Protein AF-H0GVF7-F1 (afdb_monomer_lite)

Secondary structure (DSSP, 8-state):
-------------------S---TTTSS-SS-TTS-SS--TTHHHHHS--HHHHHHHHHHHHHHHHHHHHHTT--TTSTTTTTHHHHHHHHHHHHTGGGG--IIIIIITT--------SPP-------EEE-TTT--EEE-

InterPro domains:
  IPR001474 GTP cyclohydrolase I [PTHR11109] (33-139)
  IPR018234 GTP cyclohydrolase I, conserved site [PS00859] (119-135)
  IPR020602 GTP cyclohydrolase I domain [PF01227] (62-140)
  IPR043133 GTP cyclohydrolase I, C-terminal/NADPH-dependent 7-cyano-7-deazaguanine reductase [G3DSA:3.30.1130.10] (110-141)
  IPR043134 GTP cyclohydrolase I, N-terminal domain [G3DSA:1.10.286.10] (47-105)

pLDDT: mean 81.63, std 20.52, range [30.66, 97.94]

Structure (mmCIF, N/CA/C/O backbone):
data_AF-H0GVF7-F1
#
_entry.id   AF-H0GVF7-F1
#
loop_
_atom_site.group_PDB
_atom_site.id
_atom_site.type_symbol
_atom_site.label_atom_id
_atom_site.label_alt_id
_atom_site.label_comp_id
_atom_site.label_asym_id
_atom_site.label_entity_id
_atom_site.label_seq_id
_atom_site.pdbx_PDB_ins_code
_atom_site.Cartn_x
_atom_site.Cartn_y
_atom_site.Cartn_z
_atom_site.occupancy
_atom_site.B_iso_or_equiv
_atom_site.auth_seq_id
_atom_site.auth_comp_id
_atom_site.auth_asym_id
_atom_site.auth_atom_id
_atom_site.pdbx_PDB_model_num
ATOM 1 N N . MET A 1 1 ? 47.601 8.086 13.147 1.00 34.19 1 MET A N 1
ATOM 2 C CA . MET A 1 1 ? 47.962 8.634 11.822 1.00 34.19 1 MET A CA 1
ATOM 3 C C . MET A 1 1 ? 47.363 7.675 10.801 1.00 34.19 1 MET A C 1
ATOM 5 O O . MET A 1 1 ? 47.801 6.540 10.755 1.00 34.19 1 MET A O 1
ATOM 9 N N . HIS A 1 2 ? 46.113 7.910 10.392 1.00 35.09 2 HIS A N 1
ATOM 10 C CA . HIS A 1 2 ? 45.770 8.497 9.084 1.00 35.09 2 HIS A CA 1
ATOM 11 C C . HIS A 1 2 ? 46.436 7.753 7.917 1.00 35.09 2 HIS A C 1
ATOM 13 O O . HIS A 1 2 ? 47.624 7.954 7.699 1.00 35.09 2 HIS A O 1
ATOM 19 N N . ASN A 1 3 ? 45.672 6.960 7.157 1.00 30.66 3 ASN A N 1
ATOM 20 C CA . ASN A 1 3 ? 45.307 7.391 5.806 1.00 30.66 3 ASN A CA 1
ATOM 21 C C . ASN A 1 3 ? 44.176 6.527 5.222 1.00 30.66 3 ASN A C 1
ATOM 23 O O . ASN A 1 3 ? 44.348 5.342 4.955 1.00 30.66 3 ASN A O 1
ATOM 27 N N . ILE A 1 4 ? 43.019 7.161 5.050 1.00 47.56 4 ILE A N 1
ATOM 28 C CA . ILE A 1 4 ? 41.916 6.716 4.201 1.00 47.56 4 ILE A CA 1
ATOM 29 C C . ILE A 1 4 ? 42.246 7.273 2.814 1.00 47.56 4 ILE A C 1
ATOM 31 O O . ILE A 1 4 ? 42.409 8.482 2.678 1.00 47.56 4 ILE A O 1
ATOM 35 N N . GLN A 1 5 ? 42.379 6.420 1.803 1.00 36.47 5 GLN A N 1
ATOM 36 C CA . GLN A 1 5 ? 42.601 6.851 0.420 1.00 36.47 5 GLN A CA 1
ATOM 37 C C . GLN A 1 5 ? 41.822 5.874 -0.468 1.00 36.47 5 GLN A C 1
ATOM 39 O O . GLN A 1 5 ? 42.205 4.722 -0.623 1.00 36.47 5 GLN A O 1
ATOM 44 N N . LEU A 1 6 ? 40.548 6.189 -0.698 1.00 35.53 6 LEU A N 1
ATOM 45 C CA . LEU A 1 6 ? 40.015 6.979 -1.817 1.00 35.53 6 LEU A CA 1
ATOM 46 C C . LEU A 1 6 ? 39.496 6.012 -2.881 1.00 35.53 6 LEU A C 1
ATOM 48 O O . LEU A 1 6 ? 40.230 5.510 -3.727 1.00 35.53 6 LEU A O 1
ATOM 52 N N . VAL A 1 7 ? 38.198 5.742 -2.751 1.00 39.84 7 VAL A N 1
ATOM 53 C CA . VAL A 1 7 ? 37.327 5.214 -3.799 1.00 39.84 7 VAL A CA 1
ATOM 54 C C . VAL A 1 7 ? 37.613 6.048 -5.044 1.00 39.84 7 VAL A C 1
ATOM 56 O O . VAL A 1 7 ? 37.420 7.263 -5.020 1.00 39.84 7 VAL A O 1
ATOM 59 N N . GLN A 1 8 ? 38.190 5.427 -6.069 1.00 34.06 8 GLN A N 1
ATOM 60 C CA . GLN A 1 8 ? 38.528 6.112 -7.308 1.00 34.06 8 GLN A CA 1
ATOM 61 C C . GLN A 1 8 ? 37.241 6.680 -7.911 1.00 34.06 8 GLN A C 1
ATOM 63 O O . GLN A 1 8 ? 36.270 5.953 -8.127 1.00 34.06 8 GLN A O 1
ATOM 68 N N . GLU A 1 9 ? 37.233 7.996 -8.115 1.00 35.41 9 GLU A N 1
ATOM 69 C CA . GLU A 1 9 ? 36.187 8.718 -8.826 1.00 35.41 9 GLU A CA 1
ATOM 70 C C . GLU A 1 9 ? 36.051 8.123 -10.228 1.00 35.41 9 GLU A C 1
ATOM 72 O O . GLU A 1 9 ? 36.930 8.262 -11.076 1.00 35.41 9 GLU A O 1
ATOM 77 N N . ILE A 1 10 ? 34.938 7.432 -10.466 1.00 38.03 10 ILE A N 1
ATOM 78 C CA . ILE A 1 10 ? 34.496 7.099 -11.815 1.00 38.03 10 ILE A CA 1
ATOM 79 C C . ILE A 1 10 ? 34.101 8.433 -12.453 1.00 38.03 10 ILE A C 1
ATOM 81 O O . ILE A 1 10 ? 33.015 8.955 -12.183 1.00 38.03 10 ILE A O 1
ATOM 85 N N . GLU A 1 11 ? 34.999 9.005 -13.258 1.00 32.53 11 GLU A N 1
ATOM 86 C CA . GLU A 1 11 ? 34.716 10.138 -14.141 1.00 32.53 11 GLU A CA 1
ATOM 87 C C . GLU A 1 11 ? 33.639 9.726 -15.151 1.00 32.53 11 GLU A C 1
ATOM 89 O O . GLU A 1 11 ? 33.917 9.263 -16.261 1.00 32.53 11 GLU A O 1
ATOM 94 N N . ARG A 1 12 ? 32.373 9.891 -14.754 1.00 38.31 12 ARG A N 1
ATOM 95 C CA . ARG A 1 12 ? 31.232 9.838 -15.665 1.00 38.31 12 ARG A CA 1
ATOM 96 C C . ARG A 1 12 ? 31.348 11.040 -16.593 1.00 38.31 12 ARG A C 1
ATOM 98 O O . ARG A 1 12 ? 30.879 12.127 -16.262 1.00 38.31 12 ARG A O 1
ATOM 105 N N . HIS A 1 13 ? 32.014 10.842 -17.728 1.00 38.16 13 HIS A N 1
ATOM 106 C CA . HIS A 1 13 ? 31.930 11.753 -18.861 1.00 38.16 13 HIS A CA 1
ATOM 107 C C . HIS A 1 13 ? 30.450 12.049 -19.113 1.00 38.16 13 HIS A C 1
ATOM 109 O O . HIS A 1 13 ? 29.628 11.131 -19.122 1.00 38.16 13 HIS A O 1
ATOM 115 N N . GLU A 1 14 ? 30.119 13.336 -19.197 1.00 42.75 14 GLU A N 1
ATOM 116 C CA . GLU A 1 14 ? 28.759 13.865 -19.172 1.00 42.75 14 GLU A CA 1
ATOM 117 C C . GLU A 1 14 ? 27.820 13.088 -20.105 1.00 42.75 14 GLU A C 1
ATOM 119 O O . GLU A 1 14 ? 27.822 13.263 -21.322 1.00 42.75 14 GLU A O 1
ATOM 124 N N . THR A 1 15 ? 26.985 12.223 -19.526 1.00 43.34 15 THR A N 1
ATOM 125 C CA . THR A 1 15 ? 25.853 11.632 -20.243 1.00 43.34 15 THR A CA 1
ATOM 126 C C . THR A 1 15 ? 24.968 12.778 -20.744 1.00 43.34 15 THR A C 1
ATOM 128 O O . THR A 1 15 ? 24.535 13.597 -19.925 1.00 43.34 15 THR A O 1
ATOM 131 N N . PRO A 1 16 ? 24.649 12.860 -22.047 1.00 39.44 16 PRO A N 1
ATOM 132 C CA . PRO A 1 16 ? 23.888 13.963 -22.617 1.00 39.44 16 PRO A CA 1
ATOM 133 C C . PRO A 1 16 ? 22.396 13.765 -22.323 1.00 39.44 16 PRO A C 1
ATOM 135 O O . PRO A 1 16 ? 21.594 13.494 -23.209 1.00 39.44 16 PRO A O 1
ATOM 138 N N . LEU A 1 17 ? 22.001 13.865 -21.055 1.00 45.50 17 LEU A N 1
ATOM 139 C CA . LEU A 1 17 ? 20.602 13.749 -20.629 1.00 45.50 17 LEU A CA 1
ATOM 140 C C . LEU A 1 17 ? 19.946 15.109 -20.367 1.00 45.50 17 LEU A C 1
ATOM 142 O O . LEU A 1 17 ? 18.889 15.176 -19.742 1.00 45.50 17 LEU A O 1
ATOM 146 N N . ASN A 1 18 ? 20.520 16.203 -20.875 1.00 47.12 18 ASN A N 1
ATOM 147 C CA . ASN A 1 18 ? 19.950 17.541 -20.717 1.00 47.12 18 ASN A CA 1
ATOM 148 C C . ASN A 1 18 ? 19.150 17.973 -21.959 1.00 47.12 18 ASN A C 1
ATOM 150 O O . ASN A 1 18 ? 19.494 18.926 -22.649 1.00 47.12 18 ASN A O 1
ATOM 154 N N . ILE A 1 19 ? 18.090 17.219 -22.273 1.00 46.59 19 ILE A N 1
ATOM 155 C CA . ILE A 1 19 ? 17.174 17.488 -23.405 1.00 46.59 19 ILE A CA 1
ATOM 156 C C . ILE A 1 19 ? 15.836 18.083 -22.926 1.00 46.59 19 ILE A C 1
ATOM 158 O O . ILE A 1 19 ? 14.949 18.371 -23.728 1.00 46.59 19 ILE A O 1
ATOM 162 N N . ARG A 1 20 ? 15.642 18.243 -21.609 1.00 46.66 20 ARG A N 1
ATOM 163 C CA . ARG A 1 20 ? 14.378 18.716 -21.028 1.00 46.66 20 ARG A CA 1
ATOM 164 C C . ARG A 1 20 ? 14.494 20.190 -20.625 1.00 46.66 20 ARG A C 1
ATOM 166 O O . ARG A 1 20 ? 15.497 20.559 -20.020 1.00 46.66 20 ARG A O 1
ATOM 173 N N . PRO A 1 21 ? 13.491 21.036 -20.925 1.00 43.50 21 PRO A N 1
ATOM 174 C CA . PRO A 1 21 ? 13.477 22.413 -20.448 1.00 43.50 21 PRO A CA 1
ATOM 175 C C . PRO A 1 21 ? 13.524 22.438 -18.919 1.00 43.50 21 PRO A C 1
ATOM 177 O O . PRO A 1 21 ? 12.853 21.639 -18.262 1.00 43.50 21 PRO A O 1
ATOM 180 N N . THR A 1 22 ? 14.321 23.357 -18.369 1.00 47.47 22 THR A N 1
ATOM 181 C CA . THR A 1 22 ? 14.550 23.489 -16.930 1.00 47.47 22 THR A CA 1
ATOM 182 C C . THR A 1 22 ? 13.225 23.687 -16.201 1.00 47.47 22 THR A C 1
ATOM 184 O O . THR A 1 22 ? 12.563 24.715 -16.322 1.00 47.47 22 THR A O 1
ATOM 187 N N . SER A 1 23 ? 12.841 22.672 -15.445 1.00 54.09 23 SER A N 1
ATOM 188 C CA . SER A 1 23 ? 11.663 22.611 -14.598 1.00 54.09 23 SER A CA 1
ATOM 189 C C . SER A 1 23 ? 12.136 22.430 -13.152 1.00 54.09 23 SER A C 1
ATOM 191 O O . SER A 1 23 ? 13.211 21.867 -12.931 1.00 54.09 23 SER A O 1
ATOM 193 N N . PRO A 1 24 ? 11.371 22.850 -12.130 1.00 52.81 24 PRO A N 1
ATOM 194 C CA . PRO A 1 24 ? 11.697 22.520 -10.740 1.00 52.81 24 PRO A CA 1
ATOM 195 C C . PRO A 1 24 ? 11.876 21.003 -10.506 1.00 52.81 24 PRO A C 1
ATOM 197 O O . PRO A 1 24 ? 12.559 20.612 -9.565 1.00 52.81 24 PRO A O 1
ATOM 200 N N . TYR A 1 25 ? 11.354 20.154 -11.402 1.00 49.03 25 TYR A N 1
ATOM 201 C CA . TYR A 1 25 ? 11.523 18.695 -11.404 1.00 49.03 25 TYR A CA 1
ATOM 202 C C . TYR A 1 25 ? 12.783 18.181 -12.134 1.00 49.03 25 TYR A C 1
ATOM 204 O O . TYR A 1 25 ? 13.056 16.986 -12.088 1.00 49.03 25 TYR A O 1
ATOM 212 N N . THR A 1 26 ? 13.545 19.040 -12.823 1.00 53.62 26 THR A N 1
ATOM 213 C CA . THR A 1 26 ? 14.803 18.675 -13.515 1.00 53.62 26 THR A CA 1
ATOM 214 C C . THR A 1 26 ? 16.055 19.189 -12.802 1.00 53.62 26 THR A C 1
ATOM 216 O O . THR A 1 26 ? 17.159 18.919 -13.260 1.00 53.62 26 THR A O 1
ATOM 219 N N . LEU A 1 27 ? 15.906 19.955 -11.713 1.00 55.94 27 LEU A N 1
ATOM 220 C CA . LEU A 1 27 ? 17.037 20.462 -10.921 1.00 55.94 27 LEU A CA 1
ATOM 221 C C . LEU A 1 27 ? 17.613 19.408 -9.967 1.00 55.94 27 LEU A C 1
ATOM 223 O O . LEU A 1 27 ? 18.784 19.496 -9.607 1.00 55.94 27 LEU A O 1
ATOM 227 N N . ASN A 1 28 ? 16.814 18.406 -9.596 1.00 57.69 28 ASN A N 1
ATOM 228 C CA . ASN A 1 28 ? 17.235 17.314 -8.728 1.00 57.69 28 ASN A CA 1
ATOM 229 C C . ASN A 1 28 ? 17.340 16.006 -9.524 1.00 57.69 28 ASN A C 1
ATOM 231 O O . ASN A 1 28 ? 16.501 15.756 -10.397 1.00 57.69 28 ASN A O 1
ATOM 235 N N . PRO A 1 29 ? 18.347 15.162 -9.237 1.00 65.06 29 PRO A N 1
ATOM 236 C CA . PRO A 1 29 ? 18.421 13.837 -9.830 1.00 65.06 29 PRO A CA 1
ATOM 237 C C . PRO A 1 29 ? 17.159 13.032 -9.455 1.00 65.06 29 PRO A C 1
ATOM 239 O O . PRO A 1 29 ? 16.703 13.127 -8.316 1.00 65.06 29 PRO A O 1
ATOM 242 N N . PRO A 1 30 ? 16.587 12.228 -10.375 1.00 66.88 30 PRO A N 1
ATOM 243 C CA . PRO A 1 30 ? 15.379 11.439 -10.101 1.00 66.88 30 PRO A CA 1
ATOM 244 C C . PRO A 1 30 ? 15.529 10.427 -8.958 1.00 66.88 30 PRO A C 1
ATOM 246 O O . PRO A 1 30 ? 14.531 9.992 -8.388 1.00 66.88 30 PRO A O 1
ATOM 249 N N . VAL A 1 31 ? 16.769 10.039 -8.658 1.00 74.31 31 VAL A N 1
ATOM 250 C CA . VAL A 1 31 ? 17.149 9.159 -7.554 1.00 74.31 31 VAL A CA 1
ATOM 251 C C . VAL A 1 31 ? 18.124 9.937 -6.679 1.00 74.31 31 VAL A C 1
ATOM 253 O O . VAL A 1 31 ? 19.120 10.471 -7.177 1.00 74.31 31 VAL A O 1
ATOM 256 N N . GLU A 1 32 ? 17.813 10.042 -5.391 1.00 74.81 32 GLU A N 1
ATOM 257 C CA . GLU A 1 32 ? 18.693 10.649 -4.399 1.00 74.81 32 GLU A CA 1
ATOM 258 C C . GLU A 1 32 ? 19.940 9.777 -4.176 1.00 74.81 32 GLU A C 1
ATOM 260 O O . GLU A 1 32 ? 20.025 8.628 -4.608 1.00 74.81 32 GLU A O 1
ATOM 265 N N . ARG A 1 33 ? 20.963 10.334 -3.515 1.00 74.50 33 ARG A N 1
ATOM 266 C CA . ARG A 1 33 ? 22.255 9.646 -3.307 1.00 74.50 33 ARG A CA 1
ATOM 267 C C . ARG A 1 33 ? 22.151 8.357 -2.493 1.00 74.50 33 ARG A C 1
ATOM 269 O O . ARG A 1 33 ? 23.073 7.554 -2.519 1.00 74.50 33 ARG A O 1
ATOM 276 N N . ASP A 1 34 ? 21.073 8.208 -1.749 1.00 77.00 34 ASP A N 1
ATOM 277 C CA . ASP A 1 34 ? 20.759 7.044 -0.932 1.00 77.00 34 ASP A CA 1
ATOM 278 C C . ASP A 1 34 ? 19.913 6.002 -1.669 1.00 77.00 34 ASP A C 1
ATOM 280 O O . ASP A 1 34 ? 19.556 5.000 -1.067 1.00 77.00 34 ASP A O 1
ATOM 284 N N . GLY A 1 35 ? 19.592 6.216 -2.949 1.00 82.25 35 GLY A N 1
ATOM 285 C CA . GLY A 1 35 ? 18.855 5.265 -3.777 1.00 82.25 35 GLY A CA 1
ATOM 286 C C . GLY A 1 35 ? 17.330 5.384 -3.710 1.00 82.25 35 GLY A C 1
ATOM 287 O O . GLY A 1 35 ? 16.647 4.677 -4.457 1.00 82.25 35 GLY A O 1
ATOM 288 N N . PHE A 1 36 ? 16.771 6.288 -2.897 1.00 84.50 36 PHE A N 1
ATOM 289 C CA . PHE A 1 36 ? 15.331 6.563 -2.899 1.00 84.50 36 PHE A CA 1
ATOM 290 C C . PHE A 1 36 ? 14.954 7.550 -4.011 1.00 84.50 36 PHE A C 1
ATOM 292 O O . PHE A 1 36 ? 15.689 8.486 -4.323 1.00 84.50 36 PHE A O 1
ATOM 299 N N . SER A 1 37 ? 13.780 7.365 -4.617 1.00 80.62 37 SER A N 1
ATOM 300 C CA . SER A 1 37 ? 13.247 8.288 -5.627 1.00 80.62 37 SER A CA 1
ATOM 301 C C . SER A 1 37 ? 12.086 9.079 -5.052 1.00 80.62 37 SER A C 1
ATOM 303 O O . SER A 1 37 ? 11.079 8.489 -4.668 1.00 80.62 37 SER A O 1
ATOM 305 N N . TRP A 1 38 ? 12.242 10.405 -4.989 1.00 76.56 38 TRP A N 1
ATOM 306 C CA . TRP A 1 38 ? 11.234 11.342 -4.475 1.00 76.56 38 TRP A CA 1
ATOM 307 C C . TRP A 1 38 ? 10.566 10.854 -3.174 1.00 76.56 38 TRP A C 1
ATOM 309 O O . TRP A 1 38 ? 9.343 10.677 -3.135 1.00 76.56 38 TRP A O 1
ATOM 319 N N . PRO A 1 39 ? 11.352 10.590 -2.111 1.00 81.31 39 PRO A N 1
ATOM 320 C CA . PRO A 1 39 ? 10.828 10.011 -0.884 1.00 81.31 39 PRO A CA 1
ATOM 321 C C . PRO A 1 39 ? 9.759 10.915 -0.257 1.00 81.31 39 PRO A C 1
ATOM 323 O O . PRO A 1 39 ? 9.922 12.129 -0.128 1.00 81.31 39 PRO A O 1
ATOM 326 N N . SER A 1 40 ? 8.656 10.306 0.178 1.00 84.25 40 SER A N 1
ATOM 327 C CA . SER A 1 40 ? 7.652 10.985 1.000 1.00 84.25 40 SER A CA 1
ATOM 328 C C . SER A 1 40 ? 8.182 11.226 2.419 1.00 84.25 40 SER A C 1
ATOM 330 O O . SER A 1 40 ? 9.122 10.561 2.859 1.00 84.25 40 SER A O 1
ATOM 332 N N . VAL A 1 41 ? 7.538 12.125 3.172 1.00 87.19 41 VAL A N 1
ATOM 333 C CA . VAL A 1 41 ? 7.957 12.528 4.533 1.00 87.19 41 VAL A CA 1
ATOM 334 C C . VAL A 1 41 ? 8.225 11.331 5.458 1.00 87.19 41 VAL A C 1
ATOM 336 O O . VAL A 1 41 ? 9.187 11.350 6.217 1.00 87.19 41 VAL A O 1
ATOM 339 N N . GLY A 1 42 ? 7.410 10.276 5.368 1.00 87.56 42 GLY A N 1
ATOM 340 C CA . GLY A 1 42 ? 7.533 9.080 6.205 1.00 87.56 42 GLY A CA 1
ATOM 341 C C . GLY A 1 42 ? 8.357 7.944 5.597 1.00 87.56 42 GLY A C 1
ATOM 342 O O . GLY A 1 42 ? 8.431 6.886 6.205 1.00 87.56 42 GLY A O 1
ATOM 343 N N . THR A 1 43 ? 8.943 8.109 4.406 1.00 88.50 43 THR A N 1
ATOM 344 C CA . THR A 1 43 ? 9.617 7.012 3.682 1.00 88.50 43 THR A CA 1
ATOM 345 C C . THR A 1 43 ? 10.768 6.416 4.482 1.00 88.50 43 THR A C 1
ATOM 347 O O . THR A 1 43 ? 10.838 5.203 4.637 1.00 88.50 43 THR A O 1
ATOM 350 N N . ARG A 1 44 ? 11.634 7.273 5.029 1.00 88.12 44 ARG A N 1
ATOM 351 C CA . ARG A 1 44 ? 12.832 6.854 5.771 1.00 88.12 44 ARG A CA 1
ATOM 352 C C . ARG A 1 44 ? 12.471 6.183 7.091 1.00 88.12 44 ARG A C 1
ATOM 354 O O . ARG A 1 44 ? 12.943 5.091 7.360 1.00 88.12 44 ARG A O 1
ATOM 361 N N . GLU A 1 45 ? 11.550 6.791 7.841 1.00 90.31 45 GLU A N 1
ATOM 362 C CA . GLU A 1 45 ? 11.016 6.211 9.078 1.00 90.31 45 GLU A CA 1
ATOM 363 C C . GLU A 1 45 ? 10.432 4.820 8.820 1.00 90.31 45 GLU A C 1
ATOM 365 O O . GLU A 1 45 ? 10.725 3.887 9.551 1.00 90.31 45 GLU A O 1
ATOM 370 N N . ARG A 1 46 ? 9.649 4.660 7.745 1.00 90.94 46 ARG A N 1
ATOM 371 C CA . ARG A 1 46 ? 9.076 3.362 7.382 1.00 90.94 46 ARG A CA 1
ATOM 372 C C . ARG A 1 46 ? 10.139 2.377 6.896 1.00 90.94 46 ARG A C 1
ATOM 374 O O . ARG A 1 46 ? 9.954 1.186 7.077 1.00 90.94 46 ARG A O 1
ATOM 381 N N . ALA A 1 47 ? 11.186 2.822 6.206 1.00 88.75 47 ALA A N 1
ATOM 382 C CA . ALA A 1 47 ? 12.224 1.932 5.681 1.00 88.75 47 ALA A CA 1
ATOM 383 C C . ALA A 1 47 ? 13.117 1.359 6.794 1.00 88.75 47 ALA A C 1
ATOM 385 O O . ALA A 1 47 ? 13.607 0.240 6.673 1.00 88.75 47 ALA A O 1
ATOM 386 N N . GLU A 1 48 ? 13.300 2.117 7.874 1.00 90.19 48 GLU A N 1
ATOM 387 C CA . GLU A 1 48 ? 14.124 1.749 9.030 1.00 90.19 48 GLU A CA 1
ATOM 388 C C . GLU A 1 48 ? 13.294 1.196 10.206 1.00 90.19 48 GLU A C 1
ATOM 390 O O . GLU A 1 48 ? 13.851 0.927 11.271 1.00 90.19 48 GLU A O 1
ATOM 395 N N . GLU A 1 49 ? 11.975 1.026 10.035 1.00 92.94 49 GLU A N 1
ATOM 396 C CA . GLU A 1 49 ? 11.078 0.608 11.118 1.00 92.94 49 GLU A CA 1
ATOM 397 C C . GLU A 1 49 ? 11.357 -0.826 11.586 1.00 92.94 49 GLU A C 1
ATOM 399 O O . GLU A 1 49 ? 11.652 -1.737 10.809 1.00 92.94 49 GLU A O 1
ATOM 404 N N . THR A 1 50 ? 11.241 -1.036 12.892 1.00 95.75 50 THR A N 1
ATOM 405 C CA . THR A 1 50 ? 11.333 -2.357 13.512 1.00 95.75 50 THR A CA 1
ATOM 406 C C . THR A 1 50 ? 10.033 -3.144 13.337 1.00 95.75 50 THR A C 1
ATOM 408 O O . THR A 1 50 ? 8.953 -2.578 13.161 1.00 95.75 50 THR A O 1
ATOM 411 N N . GLU A 1 51 ? 10.097 -4.473 13.474 1.00 93.88 51 GLU A N 1
ATOM 412 C CA . GLU A 1 51 ? 8.901 -5.331 13.402 1.00 93.88 51 GLU A CA 1
ATOM 413 C C . GLU A 1 51 ? 7.819 -4.949 14.428 1.00 93.88 51 GLU A C 1
ATOM 415 O O . GLU A 1 51 ? 6.632 -5.200 14.212 1.00 93.88 51 GLU A O 1
ATOM 420 N N . GLU A 1 52 ? 8.212 -4.383 15.571 1.00 95.88 52 GLU A N 1
ATOM 421 C CA . GLU A 1 52 ? 7.260 -3.945 16.591 1.00 95.88 52 GLU A CA 1
ATOM 422 C C . GLU A 1 52 ? 6.568 -2.640 16.183 1.00 95.88 52 GLU A C 1
ATOM 424 O O . GLU A 1 52 ? 5.344 -2.545 16.262 1.00 95.88 52 GLU A O 1
ATOM 429 N N . GLU A 1 53 ? 7.314 -1.675 15.643 1.00 95.06 53 GLU A N 1
ATOM 430 C CA . GLU A 1 53 ? 6.758 -0.423 15.115 1.00 95.06 53 GLU A CA 1
ATOM 431 C C . GLU A 1 53 ? 5.814 -0.673 13.930 1.00 95.06 53 GLU A C 1
ATOM 433 O O . GLU A 1 53 ? 4.749 -0.047 13.840 1.00 95.06 53 GLU A O 1
ATOM 438 N N . GLU A 1 54 ? 6.142 -1.638 13.064 1.00 94.00 54 GLU A N 1
ATOM 439 C CA . GLU A 1 54 ? 5.258 -2.083 11.985 1.00 94.00 54 GLU A CA 1
ATOM 440 C C . GLU A 1 54 ? 3.946 -2.654 12.550 1.00 94.00 54 GLU A C 1
ATOM 442 O O . GLU A 1 54 ? 2.851 -2.273 12.116 1.00 94.00 54 GLU A O 1
ATOM 447 N N . LYS A 1 55 ? 4.018 -3.535 13.559 1.00 96.19 55 LYS A N 1
ATOM 448 C CA . LYS A 1 55 ? 2.820 -4.092 14.211 1.00 96.19 55 LYS A CA 1
ATOM 449 C C . LYS A 1 55 ? 1.970 -2.996 14.832 1.00 96.19 55 LYS A C 1
ATOM 451 O O . LYS A 1 55 ? 0.753 -2.996 14.634 1.00 96.19 55 LYS A O 1
ATOM 456 N N . GLU A 1 56 ? 2.574 -2.050 15.540 1.00 96.94 56 GLU A N 1
ATOM 457 C CA . GLU A 1 56 ? 1.851 -0.916 16.106 1.00 96.94 56 GLU A CA 1
ATOM 458 C C . GLU A 1 56 ? 1.180 -0.072 15.015 1.00 96.94 56 GLU A C 1
ATOM 460 O O . GLU A 1 56 ? 0.019 0.321 15.160 1.00 96.94 56 GLU A O 1
ATOM 465 N N . ARG A 1 57 ? 1.859 0.170 13.887 1.00 95.44 57 ARG A N 1
ATOM 466 C CA . ARG A 1 57 ? 1.291 0.870 12.727 1.00 95.44 57 ARG A CA 1
ATOM 467 C C . ARG A 1 57 ? 0.085 0.123 12.164 1.00 95.44 57 ARG A C 1
ATOM 469 O O . ARG A 1 57 ? -0.955 0.742 11.931 1.00 95.44 57 ARG A O 1
ATOM 476 N N . ILE A 1 58 ? 0.183 -1.198 12.010 1.00 97.44 58 ILE A N 1
ATOM 477 C CA . ILE A 1 58 ? -0.934 -2.053 11.588 1.00 97.44 58 ILE A CA 1
ATOM 478 C C . ILE A 1 58 ? -2.107 -1.918 12.561 1.00 97.44 58 ILE A C 1
ATOM 480 O O . ILE A 1 58 ? -3.245 -1.782 12.110 1.00 97.44 58 ILE A O 1
ATOM 484 N N . GLN A 1 59 ? -1.862 -1.908 13.874 1.00 97.50 59 GLN A N 1
ATOM 485 C CA . GLN A 1 59 ? -2.923 -1.724 14.870 1.00 97.50 59 GLN A CA 1
ATOM 486 C C . GLN A 1 59 ? -3.579 -0.344 14.764 1.00 97.50 59 GLN A C 1
ATOM 488 O O . GLN A 1 59 ? -4.808 -0.254 14.766 1.00 97.50 59 GLN A O 1
ATOM 493 N N . ARG A 1 60 ? -2.792 0.726 14.585 1.00 97.88 60 ARG A N 1
ATOM 494 C CA . ARG A 1 60 ? -3.318 2.088 14.384 1.00 97.88 60 ARG A CA 1
ATOM 495 C C . ARG A 1 60 ? -4.218 2.173 13.148 1.00 97.88 60 ARG A C 1
ATOM 497 O O . ARG A 1 60 ? -5.332 2.686 13.241 1.00 97.88 60 ARG A O 1
ATOM 504 N N . ILE A 1 61 ? -3.777 1.625 12.013 1.00 97.69 61 ILE A N 1
ATOM 505 C CA . ILE A 1 61 ? -4.575 1.602 10.775 1.00 97.69 61 ILE A CA 1
ATOM 506 C C . ILE A 1 61 ? -5.832 0.744 10.966 1.00 97.69 61 ILE A C 1
ATOM 508 O O . ILE A 1 61 ? -6.924 1.173 10.607 1.00 97.69 61 ILE A O 1
ATOM 512 N N . SER A 1 62 ? -5.707 -0.433 11.582 1.00 97.75 62 SER A N 1
ATOM 513 C CA . SER A 1 62 ? -6.845 -1.319 11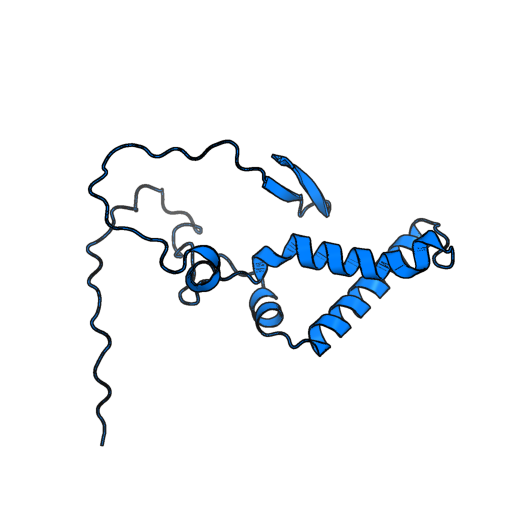.862 1.00 97.75 62 SER A CA 1
ATOM 514 C C . SER A 1 62 ? -7.904 -0.618 12.719 1.00 97.75 62 SER A C 1
ATOM 516 O O . SER A 1 62 ? -9.095 -0.712 12.428 1.00 97.75 62 SER A O 1
ATOM 518 N N . GLY A 1 63 ? -7.489 0.148 13.732 1.00 97.62 63 GLY A N 1
ATOM 519 C CA . GLY A 1 63 ? -8.391 0.981 14.527 1.00 97.62 63 GLY A CA 1
ATOM 520 C C . GLY A 1 63 ? -9.159 1.992 13.672 1.00 97.62 63 GLY A C 1
ATOM 521 O O . GLY A 1 63 ? -10.382 2.068 13.769 1.00 97.62 63 GLY A O 1
ATOM 522 N N . ALA A 1 64 ? -8.469 2.700 12.774 1.00 97.88 64 ALA A N 1
ATOM 523 C CA . ALA A 1 64 ? -9.099 3.658 11.865 1.00 97.88 64 ALA A CA 1
ATOM 524 C C . ALA A 1 64 ? -10.102 2.994 10.903 1.00 97.88 64 ALA A C 1
ATOM 526 O O . ALA A 1 64 ? -11.196 3.516 10.695 1.00 97.88 64 ALA A O 1
ATOM 527 N N . ILE A 1 65 ? -9.777 1.816 10.361 1.00 97.38 65 ILE A N 1
ATOM 528 C CA . ILE A 1 65 ? -10.690 1.068 9.484 1.00 97.38 65 ILE A CA 1
ATOM 529 C C . ILE A 1 65 ? -11.914 0.571 10.241 1.00 97.38 65 ILE A C 1
ATOM 531 O O . ILE A 1 65 ? -13.021 0.631 9.715 1.00 97.38 65 ILE A O 1
ATOM 535 N N . LYS A 1 66 ? -11.750 0.133 11.491 1.00 97.12 66 LYS A N 1
ATOM 536 C CA . LYS A 1 66 ? -12.888 -0.234 12.337 1.00 97.12 66 LYS A CA 1
ATOM 537 C C . LYS A 1 66 ? -13.834 0.954 12.548 1.00 97.12 66 LYS A C 1
ATOM 539 O O . LYS A 1 66 ? -15.050 0.772 12.473 1.00 97.12 66 LYS A O 1
ATOM 544 N N . THR A 1 67 ? -13.290 2.155 12.750 1.00 97.81 67 THR A N 1
ATOM 545 C CA . THR A 1 67 ? -14.086 3.389 12.823 1.00 97.81 67 THR A CA 1
ATOM 546 C C . THR A 1 67 ? -14.829 3.634 11.515 1.00 97.81 67 THR A C 1
ATOM 548 O O . THR A 1 67 ? -16.041 3.793 11.539 1.00 97.81 67 THR A O 1
ATOM 551 N N . ILE A 1 68 ? -14.143 3.572 10.370 1.00 97.62 68 ILE A N 1
ATOM 552 C CA . ILE A 1 68 ? -14.771 3.771 9.054 1.00 97.62 68 ILE A CA 1
ATOM 553 C C . ILE A 1 68 ? -15.912 2.772 8.821 1.00 97.62 68 ILE A C 1
ATOM 555 O O . ILE A 1 68 ? -16.997 3.184 8.434 1.00 97.62 68 ILE A O 1
ATOM 559 N N . LEU A 1 69 ? -15.711 1.480 9.098 1.00 97.06 69 LEU A N 1
ATOM 560 C CA . LEU A 1 69 ? -16.766 0.466 8.966 1.00 97.06 69 LEU A CA 1
ATOM 561 C C . LEU A 1 69 ? -17.985 0.793 9.841 1.00 97.06 69 LEU A C 1
ATOM 563 O O . LEU A 1 69 ? -19.117 0.707 9.374 1.00 97.06 69 LEU A O 1
ATOM 567 N N . THR A 1 70 ? -17.753 1.223 11.081 1.00 97.25 70 THR A N 1
ATOM 568 C CA . THR A 1 70 ? -18.833 1.630 11.992 1.00 97.25 70 THR A CA 1
ATOM 569 C C . THR A 1 70 ? -19.625 2.815 11.423 1.00 97.25 70 THR A C 1
ATOM 571 O O . THR A 1 70 ? -20.852 2.771 11.398 1.00 97.25 70 THR A O 1
ATOM 574 N N . GLU A 1 71 ? -18.945 3.838 10.896 1.00 97.94 71 GLU A N 1
ATOM 575 C CA . GLU A 1 71 ? -19.585 5.023 10.298 1.00 97.94 71 GLU A CA 1
ATOM 576 C C . GLU A 1 71 ? -20.306 4.720 8.973 1.00 97.94 71 GLU A C 1
ATOM 578 O O . GLU A 1 71 ? -21.251 5.413 8.600 1.00 97.94 71 GLU A O 1
ATOM 583 N N . LEU A 1 72 ? -19.910 3.654 8.271 1.00 97.31 72 LEU A N 1
ATOM 584 C CA . LEU A 1 72 ? -20.629 3.136 7.102 1.00 97.31 72 LEU A CA 1
ATOM 585 C C . LEU A 1 72 ? -21.910 2.365 7.477 1.00 97.31 72 LEU A C 1
ATOM 587 O O . LEU A 1 72 ? -22.667 1.978 6.587 1.00 97.31 72 LEU A O 1
ATOM 591 N N . GLY A 1 73 ? -22.166 2.147 8.772 1.00 96.75 73 GLY A N 1
ATOM 592 C CA . GLY A 1 73 ? -23.319 1.397 9.273 1.00 96.75 73 GLY A CA 1
ATOM 593 C C . GLY A 1 73 ? -23.121 -0.121 9.294 1.00 96.75 73 GLY A C 1
ATOM 594 O O . GLY A 1 73 ? -24.104 -0.859 9.351 1.00 96.75 73 GLY A O 1
ATOM 595 N N . GLU A 1 74 ? -21.876 -0.601 9.236 1.00 96.81 74 GLU A N 1
ATOM 596 C CA . GLU A 1 74 ? -21.553 -2.029 9.294 1.00 96.81 74 GLU A CA 1
ATOM 597 C C . GLU A 1 74 ? -21.443 -2.560 10.733 1.00 96.81 74 GLU A C 1
ATOM 599 O O . GLU A 1 74 ? -20.999 -1.863 11.648 1.00 96.81 74 GLU A O 1
ATOM 604 N N . ASP A 1 75 ? -21.779 -3.841 10.934 1.00 95.50 75 ASP A N 1
ATOM 605 C CA . ASP A 1 75 ? -21.541 -4.535 12.208 1.00 95.50 75 ASP A CA 1
ATOM 606 C C . ASP A 1 75 ? -20.114 -5.093 12.264 1.00 95.50 75 ASP A C 1
ATOM 608 O O . ASP A 1 75 ? -19.805 -6.157 11.721 1.00 95.50 75 ASP A O 1
ATOM 612 N N . VAL A 1 76 ? -19.233 -4.384 12.966 1.00 94.62 76 VAL A N 1
ATOM 613 C CA . VAL A 1 76 ? -17.827 -4.773 13.156 1.00 94.62 76 VAL A CA 1
ATOM 614 C C . VAL A 1 76 ? -17.635 -6.075 13.946 1.00 94.62 76 VAL A C 1
ATOM 616 O O . VAL A 1 76 ? -16.527 -6.608 13.945 1.00 94.62 76 VAL A O 1
ATOM 619 N N . ASN A 1 77 ? -18.670 -6.593 14.617 1.00 94.75 77 ASN A N 1
ATOM 620 C CA . ASN A 1 77 ? -18.603 -7.849 15.370 1.00 94.75 77 ASN A CA 1
ATOM 621 C C . ASN A 1 77 ? -19.096 -9.061 14.561 1.00 94.75 77 ASN A C 1
ATOM 623 O O . ASN A 1 77 ? -19.004 -10.192 15.044 1.00 94.75 77 ASN A O 1
ATOM 627 N N . ARG A 1 78 ? -19.593 -8.859 13.331 1.00 96.50 78 ARG A N 1
ATOM 628 C CA . ARG A 1 78 ? -19.962 -9.960 12.431 1.00 96.50 78 ARG A CA 1
ATOM 629 C C . ARG A 1 78 ? -18.724 -10.787 12.076 1.00 96.50 78 ARG A C 1
ATOM 631 O O . ARG A 1 78 ? -17.675 -10.228 11.762 1.00 96.50 78 ARG A O 1
ATOM 638 N N . GLU A 1 79 ? -18.888 -12.109 12.003 1.00 94.88 79 GLU A N 1
ATOM 639 C CA . GLU A 1 79 ? -17.828 -13.087 11.692 1.00 94.88 79 GLU A CA 1
ATOM 640 C C . GLU A 1 79 ? -16.937 -12.666 10.507 1.00 94.88 79 GLU A C 1
ATOM 642 O O . GLU A 1 79 ? -15.713 -12.667 10.612 1.00 94.88 79 GLU A O 1
ATOM 647 N N . GLY A 1 80 ? -17.537 -12.215 9.398 1.00 94.69 80 GLY A N 1
ATOM 648 C CA . GLY A 1 80 ? -16.792 -11.800 8.203 1.00 94.69 80 GLY A CA 1
ATOM 649 C C . GLY A 1 80 ? -15.953 -10.521 8.359 1.00 94.69 80 GLY A C 1
ATOM 650 O O . GLY A 1 80 ? -15.022 -10.311 7.576 1.00 94.69 80 GLY A O 1
ATOM 651 N N . LEU A 1 81 ? -16.255 -9.671 9.348 1.00 95.94 81 LEU A N 1
ATOM 652 C CA . LEU A 1 81 ? -15.604 -8.374 9.556 1.00 95.94 81 LEU A CA 1
ATOM 653 C C . LEU A 1 81 ? -14.591 -8.344 10.701 1.00 95.94 81 LEU A C 1
ATOM 655 O O . LEU A 1 81 ? -13.799 -7.406 10.728 1.00 95.94 81 LEU A O 1
ATOM 659 N N . LEU A 1 82 ? -14.542 -9.361 11.567 1.00 95.12 82 LEU A N 1
ATOM 660 C CA . LEU A 1 82 ? -13.622 -9.400 12.716 1.00 95.12 82 LEU A CA 1
ATOM 661 C C . LEU A 1 82 ? -12.163 -9.128 12.314 1.00 95.12 82 LEU A C 1
ATOM 663 O O . LEU A 1 82 ? -11.507 -8.258 12.882 1.00 95.12 82 LEU A O 1
ATOM 667 N N . ASP A 1 83 ? -11.702 -9.800 11.260 1.00 95.81 83 ASP A N 1
ATOM 668 C CA . ASP A 1 83 ? -10.329 -9.680 10.759 1.00 95.81 83 ASP A CA 1
ATOM 669 C C . ASP A 1 83 ? -10.179 -8.653 9.622 1.00 95.81 83 ASP A C 1
ATOM 671 O O . ASP A 1 83 ? -9.065 -8.374 9.168 1.00 95.81 83 ASP A O 1
ATOM 675 N N . THR A 1 84 ? -11.279 -8.077 9.124 1.00 96.88 84 THR A N 1
ATOM 676 C CA . THR A 1 84 ? -11.248 -7.140 7.985 1.00 96.88 84 THR A CA 1
ATOM 677 C C . THR A 1 84 ? -10.361 -5.921 8.239 1.00 96.88 84 THR A C 1
ATOM 679 O O . THR A 1 84 ? -9.560 -5.615 7.354 1.00 96.88 84 THR A O 1
ATOM 682 N N . PRO A 1 85 ? -10.409 -5.250 9.406 1.00 97.44 85 PRO A N 1
ATOM 683 C CA . PRO A 1 85 ? -9.539 -4.109 9.668 1.00 97.44 85 PRO A CA 1
ATOM 684 C C . PRO A 1 85 ? -8.049 -4.450 9.570 1.00 97.44 85 PRO A C 1
ATOM 686 O O . PRO A 1 85 ? -7.286 -3.711 8.947 1.00 97.44 85 PRO A O 1
ATOM 689 N N . GLN A 1 86 ? -7.648 -5.608 10.104 1.00 97.06 86 GLN A N 1
ATOM 690 C CA . GLN A 1 86 ? -6.258 -6.052 10.055 1.00 97.06 86 GLN A CA 1
ATOM 691 C C . GLN A 1 86 ? -5.834 -6.451 8.638 1.00 97.06 86 GLN A C 1
ATOM 693 O O . GLN A 1 86 ? -4.736 -6.101 8.200 1.00 97.06 86 GLN A O 1
ATOM 698 N N . ARG A 1 87 ? -6.703 -7.151 7.893 1.00 97.62 87 ARG A N 1
ATOM 699 C CA . ARG A 1 87 ? -6.453 -7.484 6.481 1.00 97.62 87 ARG A CA 1
ATOM 700 C C . ARG A 1 87 ? -6.310 -6.229 5.627 1.00 97.62 87 ARG A C 1
ATOM 702 O O . ARG A 1 87 ? -5.387 -6.153 4.821 1.00 97.62 87 ARG A O 1
ATOM 709 N N . TYR A 1 88 ? -7.180 -5.242 5.833 1.00 97.38 88 TYR A N 1
ATOM 710 C CA . TYR A 1 88 ? -7.128 -3.974 5.115 1.00 97.38 88 TYR A CA 1
ATOM 711 C C . TYR A 1 88 ? -5.830 -3.220 5.409 1.00 97.38 88 TYR A C 1
ATOM 713 O O . TYR A 1 88 ? -5.168 -2.763 4.482 1.00 97.38 88 TYR A O 1
ATOM 721 N N . ALA A 1 89 ? -5.431 -3.128 6.683 1.00 97.62 89 ALA A N 1
ATOM 722 C CA . ALA A 1 89 ? -4.192 -2.461 7.073 1.00 97.62 89 ALA A CA 1
ATOM 723 C C . ALA A 1 89 ? -2.972 -3.065 6.361 1.00 97.62 89 ALA A C 1
ATOM 725 O O . ALA A 1 89 ? -2.186 -2.338 5.754 1.00 97.62 89 ALA A O 1
ATOM 726 N N . LYS A 1 90 ? -2.861 -4.399 6.358 1.00 97.19 90 LYS A N 1
ATOM 727 C CA . LYS A 1 90 ? -1.789 -5.113 5.649 1.00 97.19 90 LYS A CA 1
ATOM 728 C C . LYS A 1 90 ? -1.841 -4.887 4.135 1.00 97.19 90 LYS A C 1
ATOM 730 O O . LYS A 1 90 ? -0.806 -4.636 3.525 1.00 97.19 90 LYS A O 1
ATOM 735 N N . ALA A 1 91 ? -3.030 -4.934 3.532 1.00 96.88 91 ALA A N 1
ATOM 736 C CA . ALA A 1 91 ? -3.198 -4.682 2.101 1.00 96.88 91 ALA A CA 1
ATOM 737 C C . ALA A 1 91 ? -2.763 -3.258 1.716 1.00 96.88 91 ALA A C 1
ATOM 739 O O . ALA A 1 91 ? -2.034 -3.078 0.745 1.00 96.88 91 ALA A O 1
ATOM 740 N N . MET A 1 92 ? -3.136 -2.252 2.510 1.00 96.50 92 MET A N 1
ATOM 741 C CA . MET A 1 92 ? -2.773 -0.859 2.247 1.00 96.50 92 MET A CA 1
ATOM 742 C C . MET A 1 92 ? -1.260 -0.617 2.354 1.00 96.50 92 MET A C 1
ATOM 744 O O . MET A 1 92 ? -0.674 0.066 1.511 1.00 96.50 92 MET A O 1
ATOM 748 N N . LEU A 1 93 ? -0.602 -1.214 3.353 1.00 95.12 93 LEU A N 1
ATOM 749 C CA . LEU A 1 93 ? 0.859 -1.155 3.481 1.00 95.12 93 LEU A CA 1
ATOM 750 C C . LEU A 1 93 ? 1.565 -1.843 2.308 1.00 95.12 93 LEU A C 1
ATOM 752 O O . LEU A 1 93 ? 2.585 -1.343 1.831 1.00 95.12 93 LEU A O 1
ATOM 756 N N . TYR A 1 94 ? 0.990 -2.936 1.798 1.00 95.38 94 TYR A N 1
ATOM 757 C CA . TYR A 1 94 ? 1.494 -3.618 0.612 1.00 95.38 94 TYR A CA 1
ATOM 758 C C . TYR A 1 94 ? 1.353 -2.766 -0.654 1.00 95.38 94 TYR A C 1
ATOM 760 O O . TYR A 1 94 ? 2.322 -2.617 -1.397 1.00 95.38 94 TYR A O 1
ATOM 768 N N . PHE A 1 95 ? 0.186 -2.158 -0.892 1.00 95.25 95 PHE A N 1
ATOM 769 C CA . PHE A 1 95 ? -0.027 -1.282 -2.051 1.00 95.25 95 PHE A CA 1
ATOM 770 C C . PHE A 1 95 ? 0.911 -0.071 -2.055 1.00 95.25 95 PHE A C 1
ATOM 772 O O . PHE A 1 95 ? 1.280 0.429 -3.111 1.00 95.25 95 PHE A O 1
ATOM 779 N N . THR A 1 96 ? 1.344 0.367 -0.874 1.00 94.31 96 THR A N 1
ATOM 780 C CA . THR A 1 96 ? 2.240 1.514 -0.691 1.00 94.31 96 THR A CA 1
ATOM 781 C C . THR A 1 96 ? 3.677 1.108 -0.347 1.00 94.31 96 THR A C 1
ATOM 783 O O . THR A 1 96 ? 4.455 1.942 0.117 1.00 94.31 96 THR A O 1
ATOM 786 N N . LYS A 1 97 ? 4.070 -0.158 -0.554 1.00 92.75 97 LYS A N 1
ATOM 787 C CA . LYS A 1 97 ? 5.437 -0.642 -0.267 1.00 92.75 97 LYS A CA 1
ATOM 788 C C . LYS A 1 97 ? 6.511 0.016 -1.139 1.00 92.75 97 LYS A C 1
ATOM 790 O O . LYS A 1 97 ? 7.663 0.103 -0.731 1.00 92.75 97 LYS A O 1
ATOM 795 N N . GLY A 1 98 ? 6.119 0.518 -2.314 1.00 91.62 98 GLY A N 1
ATOM 796 C CA . GLY A 1 98 ? 7.021 1.186 -3.255 1.00 91.62 98 GLY A CA 1
ATOM 797 C C . GLY A 1 98 ? 7.752 2.386 -2.650 1.00 91.62 98 GLY A C 1
ATOM 798 O O . GLY A 1 98 ? 8.881 2.651 -3.039 1.00 91.62 98 GLY A O 1
ATOM 799 N N . TYR A 1 99 ? 7.168 3.053 -1.646 1.00 91.12 99 TYR A N 1
ATOM 800 C CA . TYR A 1 99 ? 7.844 4.149 -0.947 1.00 91.12 99 TYR A CA 1
ATOM 801 C C . TYR A 1 99 ? 9.123 3.694 -0.235 1.00 91.12 99 TYR A C 1
ATOM 803 O O . TYR A 1 99 ? 10.102 4.421 -0.255 1.00 91.12 99 TYR A O 1
ATOM 811 N N . GLN A 1 100 ? 9.139 2.495 0.354 1.00 90.62 100 GLN A N 1
ATOM 812 C CA . GLN A 1 100 ? 10.301 1.953 1.074 1.00 90.62 100 GLN A CA 1
ATOM 813 C C . GLN A 1 100 ? 11.331 1.291 0.143 1.00 90.62 100 GLN A C 1
ATOM 815 O O . GLN A 1 100 ? 12.343 0.797 0.623 1.00 90.62 100 GLN A O 1
ATOM 820 N N . THR A 1 101 ? 11.068 1.207 -1.164 1.00 89.62 101 THR A N 1
ATOM 821 C CA . THR A 1 101 ? 11.905 0.422 -2.082 1.00 89.62 101 THR A CA 1
ATOM 822 C C . THR A 1 101 ? 13.102 1.239 -2.561 1.00 89.62 101 THR A C 1
ATOM 824 O O . THR A 1 101 ? 12.924 2.316 -3.135 1.00 89.62 101 THR A O 1
ATOM 827 N N . ASN A 1 102 ? 14.316 0.717 -2.375 1.00 89.81 102 ASN A N 1
ATOM 828 C CA . ASN A 1 102 ? 15.533 1.350 -2.868 1.00 89.81 102 ASN A CA 1
ATOM 829 C C . ASN A 1 102 ? 15.782 0.989 -4.340 1.00 89.81 102 ASN A C 1
ATOM 831 O O . ASN A 1 102 ? 15.894 -0.183 -4.701 1.00 89.81 102 ASN A O 1
ATOM 835 N N . ILE A 1 103 ? 15.903 1.982 -5.223 1.00 87.56 103 ILE A N 1
ATOM 836 C CA . ILE A 1 103 ? 16.074 1.715 -6.658 1.00 87.56 103 ILE A CA 1
ATOM 837 C C . ILE A 1 103 ? 17.435 1.082 -6.955 1.00 87.56 103 ILE A C 1
ATOM 839 O O . ILE A 1 103 ? 17.522 0.188 -7.797 1.00 87.56 103 ILE A O 1
ATOM 843 N N . MET A 1 104 ? 18.494 1.539 -6.290 1.00 82.88 104 MET A N 1
ATOM 844 C CA . MET A 1 104 ? 19.850 1.075 -6.574 1.00 82.88 104 MET A CA 1
ATOM 845 C C . MET A 1 104 ? 20.062 -0.328 -6.003 1.00 82.88 104 MET A C 1
ATOM 847 O O . MET A 1 104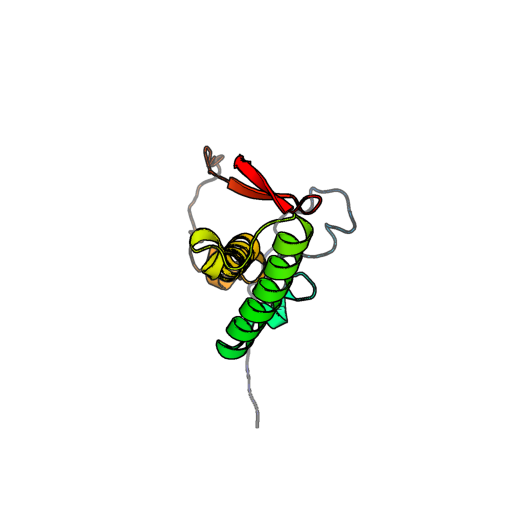 ? 20.434 -1.239 -6.743 1.00 82.88 104 MET A O 1
ATOM 851 N N . ASP A 1 105 ? 19.735 -0.513 -4.726 1.00 84.12 105 ASP A N 1
ATOM 852 C CA . ASP A 1 105 ? 20.065 -1.733 -3.987 1.00 84.12 105 ASP A CA 1
ATOM 853 C C . ASP A 1 105 ? 19.014 -2.846 -4.138 1.00 84.12 105 ASP A C 1
ATOM 855 O O . ASP A 1 105 ? 19.370 -4.027 -4.179 1.00 84.12 105 ASP A O 1
ATOM 859 N N . ASP A 1 106 ? 17.725 -2.509 -4.280 1.00 85.44 106 ASP A N 1
ATOM 860 C CA . ASP A 1 106 ? 16.657 -3.519 -4.326 1.00 85.44 106 ASP A CA 1
ATOM 861 C C . ASP A 1 106 ? 16.184 -3.837 -5.747 1.00 85.44 106 ASP A C 1
ATOM 863 O O . ASP A 1 106 ? 15.850 -4.993 -6.032 1.00 85.44 106 ASP A O 1
ATOM 867 N N . VAL A 1 107 ? 16.154 -2.838 -6.639 1.00 86.62 107 VAL A N 1
ATOM 868 C CA . VAL A 1 107 ? 15.541 -2.960 -7.975 1.00 86.62 107 VAL A CA 1
ATOM 869 C C . VAL A 1 107 ? 16.577 -3.228 -9.065 1.00 86.62 107 VAL A C 1
ATOM 871 O O . VAL A 1 107 ? 16.507 -4.262 -9.725 1.00 86.62 107 VAL A O 1
ATOM 874 N N . ILE A 1 108 ? 17.527 -2.309 -9.269 1.00 84.75 108 ILE A N 1
ATOM 875 C CA . ILE A 1 108 ? 18.509 -2.389 -10.363 1.00 84.75 108 ILE A CA 1
ATOM 876 C C . ILE A 1 108 ? 19.628 -3.376 -10.017 1.00 84.75 108 ILE A C 1
ATOM 878 O O . ILE A 1 108 ? 20.019 -4.187 -10.862 1.00 84.75 108 ILE A O 1
ATOM 882 N N . LYS A 1 109 ? 20.132 -3.343 -8.774 1.00 83.81 109 LYS A N 1
ATOM 883 C CA . LYS A 1 109 ? 21.264 -4.163 -8.319 1.00 83.81 109 LYS A CA 1
ATOM 884 C C . LYS A 1 109 ? 22.433 -4.057 -9.308 1.00 83.81 109 LYS A C 1
ATOM 886 O O . LYS A 1 109 ? 22.874 -2.962 -9.636 1.00 83.81 109 LYS A O 1
ATOM 891 N N . ASN A 1 110 ? 22.900 -5.194 -9.822 1.00 80.56 110 ASN A N 1
ATOM 892 C CA . ASN A 1 110 ? 23.975 -5.291 -10.809 1.00 80.56 110 ASN A CA 1
ATOM 893 C C . ASN A 1 110 ? 23.450 -5.676 -12.203 1.00 80.56 110 ASN A C 1
ATOM 895 O O . ASN A 1 110 ? 24.201 -6.218 -13.007 1.00 80.56 110 ASN A O 1
ATOM 899 N N . ALA A 1 111 ? 22.163 -5.456 -12.496 1.00 83.62 111 ALA A N 1
ATOM 900 C CA . ALA A 1 111 ? 21.555 -5.808 -13.783 1.00 83.62 111 ALA A CA 1
ATOM 901 C C . ALA A 1 111 ? 21.834 -4.754 -14.874 1.00 83.62 111 ALA A C 1
ATOM 903 O O . ALA A 1 111 ? 20.953 -4.402 -15.656 1.00 83.62 111 ALA A O 1
ATOM 904 N N . VAL A 1 112 ? 23.059 -4.230 -14.901 1.00 84.00 112 VAL A N 1
ATOM 905 C CA . VAL A 1 112 ? 23.554 -3.323 -15.937 1.00 84.00 112 VAL A CA 1
ATOM 906 C C . VAL A 1 112 ? 24.658 -4.065 -16.671 1.00 84.00 112 VAL A C 1
ATOM 908 O O . VAL A 1 112 ? 25.669 -4.426 -16.072 1.00 84.00 112 VAL A O 1
ATOM 911 N N . PHE A 1 113 ? 24.430 -4.326 -17.953 1.00 86.69 113 PHE A N 1
ATOM 912 C CA . PHE A 1 113 ? 25.331 -5.102 -18.794 1.00 86.69 113 PHE A CA 1
ATOM 913 C C . PHE A 1 113 ? 25.897 -4.203 -19.885 1.00 86.69 113 PHE A C 1
ATOM 915 O O . PHE A 1 113 ? 25.165 -3.419 -20.490 1.00 86.69 113 PHE A O 1
ATOM 922 N N . GLU A 1 114 ? 27.202 -4.311 -20.112 1.00 85.88 114 GLU A N 1
ATOM 923 C CA . GLU A 1 114 ? 27.858 -3.675 -21.249 1.00 85.88 114 GLU A CA 1
ATOM 924 C C . GLU A 1 114 ? 27.633 -4.553 -22.483 1.00 85.88 114 GLU A C 1
ATOM 926 O O . GLU A 1 114 ? 28.200 -5.637 -22.595 1.00 85.88 114 GLU A O 1
ATOM 931 N N . GLU A 1 115 ? 26.780 -4.087 -23.389 1.00 83.88 115 GLU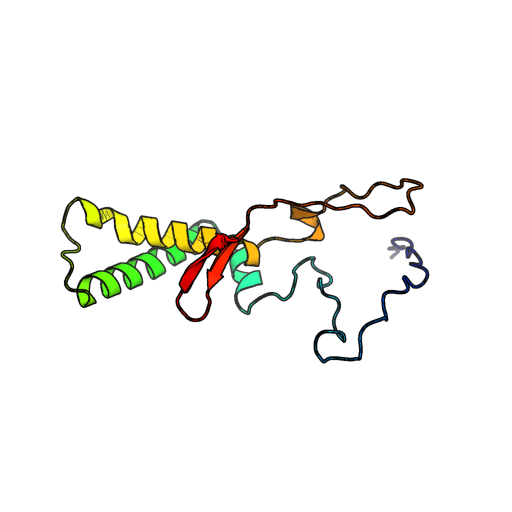 A N 1
ATOM 932 C CA . GLU A 1 115 ? 26.519 -4.691 -24.696 1.00 83.88 115 GLU A CA 1
ATOM 933 C C . GLU A 1 115 ? 26.705 -3.611 -25.766 1.00 83.88 115 GLU A C 1
ATOM 935 O O . GLU A 1 115 ? 26.294 -2.464 -25.573 1.00 83.88 115 GLU A O 1
ATOM 940 N N . ASP A 1 116 ? 27.317 -3.970 -26.894 1.00 88.31 116 ASP A N 1
ATOM 941 C CA . ASP A 1 116 ? 27.497 -3.077 -28.047 1.00 88.31 116 ASP A CA 1
ATOM 942 C C . ASP A 1 116 ? 26.190 -3.017 -28.859 1.00 88.31 116 ASP A C 1
ATOM 944 O O . ASP A 1 116 ? 26.074 -3.585 -29.945 1.00 88.31 116 ASP A O 1
ATOM 948 N N . HIS A 1 117 ? 25.151 -2.427 -28.258 1.00 86.44 117 HIS A N 1
ATOM 949 C CA . HIS A 1 117 ? 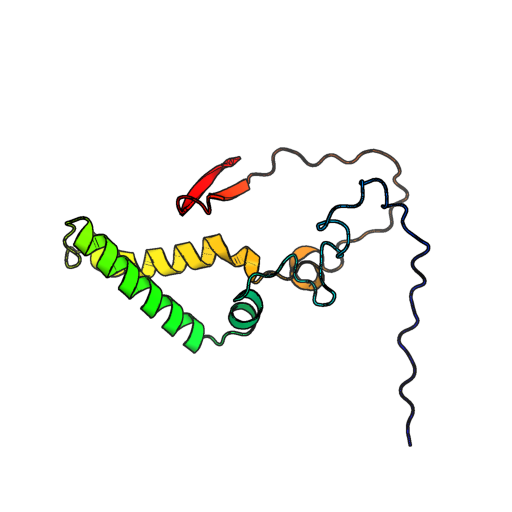23.809 -2.314 -28.829 1.00 86.44 117 HIS A CA 1
ATOM 950 C C . HIS A 1 117 ? 23.370 -0.847 -28.902 1.00 86.44 117 HIS A C 1
ATOM 952 O O . HIS A 1 117 ? 23.249 -0.174 -27.878 1.00 86.44 117 HIS A O 1
ATOM 958 N N . ASP A 1 118 ? 23.099 -0.361 -30.114 1.00 88.69 118 ASP A N 1
ATOM 959 C CA . ASP A 1 118 ? 22.731 1.028 -30.414 1.00 88.69 118 ASP A CA 1
ATOM 960 C C . ASP A 1 118 ? 21.304 1.184 -30.983 1.00 88.69 118 ASP A C 1
ATOM 962 O O . ASP A 1 118 ? 20.889 2.285 -31.357 1.00 88.69 118 ASP A O 1
ATOM 966 N N . GLU A 1 119 ? 20.518 0.103 -31.002 1.00 92.69 119 GLU A N 1
ATOM 967 C CA . GLU A 1 119 ? 19.134 0.095 -31.483 1.00 92.69 119 GLU A CA 1
ATOM 968 C C . GLU A 1 119 ? 18.098 0.243 -30.345 1.00 92.69 119 GLU A C 1
ATOM 970 O O . GLU A 1 119 ? 18.390 0.150 -29.151 1.00 92.69 119 GLU A O 1
ATOM 975 N N . MET A 1 120 ? 16.840 0.519 -30.711 1.00 92.44 120 MET A N 1
ATOM 976 C CA . MET A 1 120 ? 15.753 0.716 -29.746 1.00 92.44 120 MET A CA 1
ATOM 977 C C . MET A 1 120 ? 15.296 -0.609 -29.126 1.00 92.44 120 MET A C 1
ATOM 979 O O . MET A 1 120 ? 14.773 -1.482 -29.818 1.00 92.44 120 MET A O 1
ATOM 983 N N . VAL A 1 121 ? 15.350 -0.691 -27.797 1.00 92.88 121 VAL A N 1
ATOM 984 C CA . VAL A 1 121 ? 14.744 -1.780 -27.021 1.00 92.88 121 VAL A CA 1
ATOM 985 C C . VAL A 1 121 ? 13.360 -1.357 -26.526 1.00 92.88 121 VAL A C 1
ATOM 987 O O . VAL A 1 121 ? 13.213 -0.322 -25.877 1.00 92.88 121 VAL A O 1
ATOM 990 N N . ILE A 1 122 ? 12.333 -2.166 -26.806 1.00 95.00 122 ILE A N 1
ATOM 991 C CA . ILE A 1 122 ? 10.965 -1.946 -26.31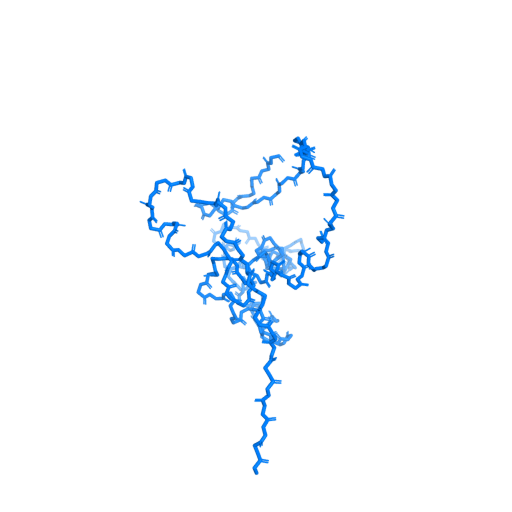7 1.00 95.00 122 ILE A CA 1
ATOM 992 C C . ILE A 1 122 ? 10.569 -3.096 -25.398 1.00 95.00 122 ILE A C 1
ATOM 994 O O . ILE A 1 122 ? 10.520 -4.251 -25.818 1.00 95.00 122 ILE A O 1
ATOM 998 N N . VAL A 1 123 ? 10.199 -2.752 -24.166 1.00 95.19 123 VAL A N 1
ATOM 999 C CA . VAL A 1 123 ? 9.460 -3.639 -23.266 1.00 95.19 123 VAL A CA 1
ATOM 1000 C C . VAL A 1 123 ? 8.019 -3.143 -23.230 1.00 95.19 123 VAL A C 1
ATOM 1002 O O . VAL A 1 123 ? 7.768 -1.972 -22.952 1.00 95.19 123 VAL A O 1
ATOM 1005 N N . ARG A 1 124 ? 7.075 -4.020 -23.563 1.00 95.50 124 ARG A N 1
ATOM 1006 C CA . ARG A 1 124 ? 5.640 -3.718 -23.623 1.00 95.50 124 ARG A CA 1
ATOM 1007 C C . ARG A 1 124 ? 4.848 -4.728 -22.803 1.00 95.50 124 ARG A C 1
ATOM 1009 O O . ARG A 1 124 ? 5.407 -5.737 -22.383 1.00 95.50 124 ARG A O 1
ATOM 1016 N N . ASP A 1 125 ? 3.560 -4.447 -22.630 1.00 93.88 125 ASP A N 1
ATOM 1017 C CA . ASP A 1 125 ? 2.609 -5.317 -21.930 1.00 93.88 125 ASP A CA 1
ATOM 1018 C C . ASP A 1 125 ? 3.023 -5.589 -20.467 1.00 93.88 125 ASP A C 1
ATOM 1020 O O . ASP A 1 125 ? 2.912 -6.702 -19.959 1.00 93.88 125 ASP A O 1
ATOM 1024 N N . ILE A 1 126 ? 3.534 -4.552 -19.788 1.00 95.94 126 ILE A N 1
ATOM 1025 C CA . ILE A 1 126 ? 3.823 -4.580 -18.349 1.00 95.94 126 ILE A CA 1
ATOM 1026 C C . ILE A 1 126 ? 2.528 -4.257 -17.609 1.00 95.94 126 ILE A C 1
ATOM 1028 O O . ILE A 1 126 ? 2.023 -3.143 -17.727 1.00 95.94 126 ILE A O 1
ATOM 1032 N N . GLU A 1 127 ? 2.021 -5.207 -16.828 1.00 95.69 127 GLU A N 1
ATOM 1033 C CA . GLU A 1 127 ? 0.851 -4.978 -15.980 1.00 95.69 127 GLU A CA 1
ATOM 1034 C C . GLU A 1 127 ? 1.192 -4.020 -14.835 1.00 95.69 127 GLU A C 1
ATOM 1036 O O . GLU A 1 127 ? 2.151 -4.244 -14.085 1.00 95.69 127 GLU A O 1
ATOM 1041 N N . ILE A 1 128 ? 0.392 -2.965 -14.669 1.00 94.62 128 ILE A N 1
ATOM 1042 C CA . ILE A 1 128 ? 0.607 -1.977 -13.611 1.00 94.62 128 ILE A CA 1
ATOM 1043 C C . ILE A 1 128 ? -0.649 -1.841 -12.755 1.00 94.62 128 ILE A C 1
ATOM 1045 O O . ILE A 1 128 ? -1.725 -1.473 -13.222 1.00 94.62 128 ILE A O 1
ATOM 1049 N N . TYR A 1 129 ? -0.466 -2.055 -11.453 1.00 95.31 129 TYR A N 1
ATOM 1050 C CA . TYR A 1 129 ? -1.476 -1.848 -10.422 1.00 95.31 129 TYR A CA 1
ATOM 1051 C C . TYR A 1 129 ? -1.019 -0.692 -9.533 1.00 95.31 129 TYR A C 1
ATOM 1053 O O . TYR A 1 129 ? 0.069 -0.740 -8.960 1.00 95.31 129 TYR A O 1
ATOM 1061 N N . SER A 1 130 ? -1.837 0.350 -9.414 1.00 95.00 130 SER A N 1
ATOM 1062 C CA . SER A 1 130 ? -1.532 1.528 -8.596 1.00 95.00 130 SER A CA 1
ATOM 1063 C C . SER A 1 130 ? -2.749 1.976 -7.785 1.00 95.00 130 SER A C 1
ATOM 1065 O O . SER A 1 130 ? -3.836 1.416 -7.914 1.00 95.00 130 SER A O 1
ATOM 1067 N N . LEU A 1 131 ? -2.575 2.987 -6.935 1.00 94.81 131 LEU A N 1
ATOM 1068 C CA . LEU A 1 131 ? -3.638 3.630 -6.164 1.00 94.81 131 LEU A CA 1
ATOM 1069 C C . LEU A 1 131 ? -3.767 5.097 -6.571 1.00 94.81 131 LEU A C 1
ATOM 1071 O O . LEU A 1 131 ? -2.778 5.822 -6.649 1.00 94.81 131 LEU A O 1
ATOM 1075 N N . CYS A 1 132 ? -4.999 5.557 -6.783 1.00 94.31 132 CYS A N 1
ATOM 1076 C CA . CYS A 1 132 ? -5.276 6.976 -6.966 1.00 94.31 132 CYS A CA 1
ATOM 1077 C C . CYS A 1 132 ? -5.174 7.705 -5.624 1.00 94.31 132 CYS A C 1
ATOM 1079 O O . CYS A 1 132 ? -5.989 7.457 -4.743 1.00 94.31 132 CYS A O 1
ATOM 1081 N N . GLU A 1 133 ? -4.256 8.653 -5.470 1.00 92.81 133 GLU A N 1
ATOM 1082 C CA . GLU A 1 133 ? -4.115 9.433 -4.228 1.00 92.81 133 GLU A CA 1
ATOM 1083 C C . GLU A 1 133 ? -5.360 10.262 -3.866 1.00 92.81 133 GLU A C 1
ATOM 1085 O O . GLU A 1 133 ? -5.644 10.473 -2.692 1.00 92.81 133 GLU A O 1
ATOM 1090 N N . HIS A 1 134 ? -6.154 10.667 -4.860 1.00 92.94 134 HIS A N 1
ATOM 1091 C CA . HIS A 1 134 ? -7.358 11.475 -4.647 1.00 92.94 134 HIS A CA 1
ATOM 1092 C C . HIS A 1 134 ? -8.510 10.705 -3.989 1.00 92.94 134 HIS A C 1
ATOM 1094 O O . HIS A 1 134 ? -9.338 11.301 -3.306 1.00 92.94 134 HIS A O 1
ATOM 1100 N N . HIS A 1 135 ? -8.585 9.392 -4.216 1.00 92.94 135 HIS A N 1
ATOM 1101 C CA . HIS A 1 135 ? -9.730 8.570 -3.798 1.00 92.94 135 HIS A CA 1
ATOM 1102 C C . HIS A 1 135 ? -9.325 7.321 -3.012 1.00 92.94 135 HIS A C 1
ATOM 1104 O O . HIS A 1 135 ? -10.181 6.658 -2.436 1.00 92.94 135 HIS A O 1
ATOM 1110 N N . LEU A 1 136 ? -8.037 6.974 -3.023 1.00 92.62 136 LEU A N 1
ATOM 1111 C CA . LEU A 1 136 ? -7.474 5.722 -2.513 1.00 92.62 136 LEU A CA 1
ATOM 1112 C C . LEU A 1 136 ? -8.117 4.469 -3.127 1.00 92.62 136 LEU A C 1
ATOM 1114 O O . LEU A 1 136 ? -8.214 3.422 -2.491 1.00 92.62 136 LEU A O 1
ATOM 1118 N N . VAL A 1 137 ? -8.528 4.580 -4.392 1.00 94.44 137 VAL A N 1
ATOM 1119 C CA . VAL A 1 137 ? -9.097 3.486 -5.188 1.00 94.44 137 VAL A CA 1
ATOM 1120 C C . VAL A 1 137 ? -8.041 2.960 -6.167 1.00 94.44 137 VAL A C 1
ATOM 1122 O O . VAL A 1 137 ? -7.310 3.772 -6.748 1.00 94.44 137 VAL A O 1
ATOM 1125 N N . PRO A 1 138 ? -7.947 1.632 -6.375 1.00 93.69 138 PRO A N 1
ATOM 1126 C CA . PRO A 1 138 ? -7.033 1.052 -7.352 1.00 93.69 138 PRO A CA 1
ATOM 1127 C C . PRO A 1 138 ? -7.269 1.531 -8.792 1.00 93.69 138 PRO A C 1
ATOM 1129 O O . PRO A 1 138 ? -8.412 1.628 -9.239 1.00 93.69 138 PRO A O 1
ATOM 1132 N N . ILE A 1 139 ? -6.180 1.789 -9.520 1.00 92.12 139 ILE A N 1
ATOM 1133 C CA . ILE A 1 139 ? -6.156 2.005 -10.975 1.00 92.12 139 ILE A CA 1
ATOM 1134 C C . ILE A 1 139 ? -5.284 0.912 -11.599 1.00 92.12 139 ILE A C 1
ATOM 1136 O O . ILE A 1 139 ? -4.221 0.585 -11.064 1.00 92.12 139 ILE A O 1
ATOM 1140 N N . PHE A 1 140 ? -5.728 0.380 -12.735 1.00 89.88 140 PHE A N 1
ATOM 1141 C CA . PHE A 1 140 ? -5.075 -0.703 -13.466 1.00 89.88 140 PHE A CA 1
ATOM 1142 C C . PHE A 1 140 ? -4.779 -0.259 -14.903 1.00 89.88 140 PHE A C 1
ATOM 1144 O O . PHE A 1 140 ? -5.627 0.407 -15.506 1.00 89.88 140 PHE A O 1
ATOM 1151 N N . TRP A 1 141 ? -3.603 -0.623 -15.421 1.00 75.38 141 TRP A N 1
ATOM 1152 C CA . TRP A 1 141 ? -3.146 -0.346 -16.788 1.00 75.38 141 TRP A CA 1
ATOM 1153 C C . TRP A 1 141 ? -2.619 -1.610 -17.456 1.00 75.38 141 TRP A C 1
ATOM 1155 O O . TRP A 1 141 ? -1.961 -2.409 -16.745 1.00 75.38 141 TRP A O 1
#

Foldseek 3Di:
DDDDDDDDDPPPPDDPPPPDDDDPVPVDDQADPQQAGPADPCLVVVLPDDPVNLVVQLVVQLVVVLVVCVVVVHDCPDPVNVCVSSVVSVVLCVLVVSNNDGCDVHNCPPVDDDDPDDDDDDDDDDWDWHADPVPRDIDID

Sequence (141 aa):
MHNIQLVQEIERHETPLNIRPTSPYTLNPPVERDGFSWPSVGTRERAEETEEEEKERIQRISGAIKTILTELGEDVNREGLLDTPQRYAKAMLYFTKGYQTNIMDDVIKNAVFEEDHDEMVIVRDIEIYSLC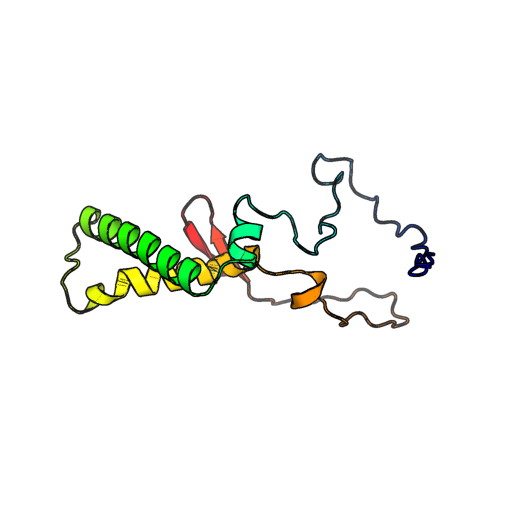EHHLVPIFW

Organism: Saccharomyces cerevisiae x Saccharomyces kudriavzevii (strain VIN7) (NCBI:txid1095631)

Radius of gyration: 22.08 Å; chains: 1; bounding box: 71×37×48 Å